Protein AF-A0AA90NWL5-F1 (afdb_monomer)

Foldseek 3Di:
DLVVLVVLQVQLVVLLVVLVVLVVVLVVVCVPPDPDPVVSVVPDDPVSVVVSVVSNVVSVVSNVVSVVVNVVVVVVVVVVVVD

Secondary structure (DSSP, 8-state):
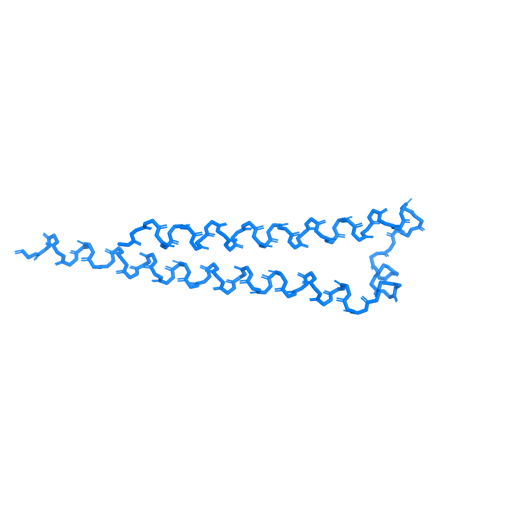-HHHHHHHHHHHHHHHHHHHHHHHHHHHHTTTS---HHHHHHHS-HHHHHHHHHHHHHHHHHHHHHHHHHHHHHHHHHHHHT-

pLDDT: mean 83.19, std 10.91, range [47.44, 95.31]

Sequence (83 aa):
MKLFGVALLFSGINLMGLSGLEKVLIFLAYNGDIHQMQAILDLTPTYIWGITNFTFGFGLVLFIVGVGVFLKQIKTKNGEINK

Solvent-accessible surface area (backbone atoms only — not comparable to full-atom values): 4417 Å² total; per-residue (Å²): 115,69,67,57,24,54,49,32,32,52,50,8,52,51,32,36,52,46,23,53,50,50,51,50,51,56,54,54,74,50,73,70,81,63,88,46,72,65,58,52,60,72,70,44,57,67,69,62,58,44,50,33,52,45,40,27,51,52,10,49,52,36,25,54,52,12,49,54,50,43,52,53,49,54,53,53,56,60,58,63,74,77,107

Structure (mmCIF, N/CA/C/O backbone):
data_AF-A0AA90NWL5-F1
#
_entry.id   AF-A0AA90NWL5-F1
#
loop_
_atom_site.group_PDB
_atom_site.id
_atom_site.type_symbol
_atom_site.label_atom_id
_atom_site.label_alt_id
_atom_site.label_comp_id
_atom_site.label_asym_id
_atom_site.label_entity_id
_atom_site.label_seq_id
_atom_site.pdbx_PDB_ins_code
_atom_site.Cartn_x
_atom_site.Cartn_y
_atom_site.Cartn_z
_atom_site.occupancy
_atom_site.B_iso_or_equiv
_atom_site.auth_seq_id
_atom_site.auth_comp_id
_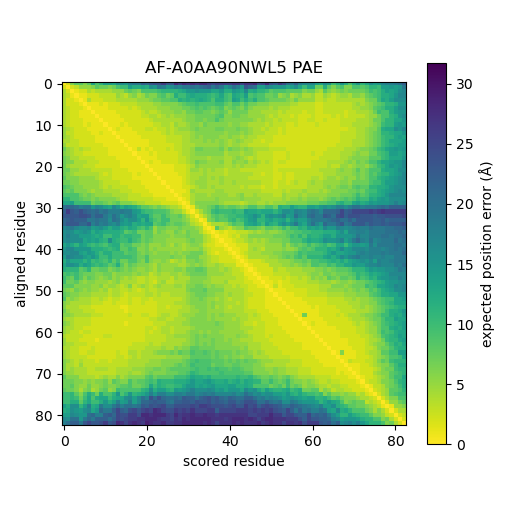atom_site.auth_asym_id
_atom_site.auth_atom_id
_atom_site.pdbx_PDB_model_num
ATOM 1 N N . MET A 1 1 ? -9.845 -1.712 23.051 1.00 60.97 1 MET A N 1
ATOM 2 C CA . MET A 1 1 ? -9.079 -2.095 21.838 1.00 60.97 1 MET A CA 1
ATOM 3 C C . MET A 1 1 ? -8.484 -0.883 21.091 1.00 60.97 1 MET A C 1
ATOM 5 O O . MET A 1 1 ? -8.409 -0.903 19.868 1.00 60.97 1 MET A O 1
ATOM 9 N N . LYS A 1 2 ? -8.052 0.190 21.779 1.00 66.62 2 LYS A N 1
ATOM 10 C CA . LYS A 1 2 ? -7.537 1.409 21.109 1.00 66.62 2 LYS A CA 1
ATOM 11 C C . LYS A 1 2 ? -6.259 1.162 20.320 1.00 66.62 2 LYS A C 1
ATOM 13 O O . LYS A 1 2 ? -6.128 1.617 19.191 1.00 66.62 2 LYS A O 1
ATOM 18 N N . LEU A 1 3 ? -5.383 0.344 20.893 1.00 80.50 3 LEU A N 1
ATOM 19 C CA . LEU A 1 3 ? -4.133 -0.066 20.272 1.00 80.50 3 LEU A CA 1
ATOM 20 C C . LEU A 1 3 ? -4.352 -0.772 18.926 1.00 80.50 3 LEU A C 1
ATOM 22 O O . LEU A 1 3 ? -3.587 -0.556 18.001 1.00 80.50 3 LEU A O 1
ATOM 26 N N . PHE A 1 4 ? -5.432 -1.549 18.789 1.00 82.25 4 PHE A N 1
ATOM 27 C CA . PHE A 1 4 ? -5.715 -2.315 17.574 1.00 82.25 4 PHE A CA 1
ATOM 28 C C . PHE A 1 4 ? -6.101 -1.417 16.388 1.00 82.25 4 PHE A C 1
ATOM 30 O O . PHE A 1 4 ? -5.589 -1.598 15.291 1.00 82.25 4 PHE A O 1
ATOM 37 N N . GLY A 1 5 ? -6.950 -0.404 16.611 1.00 82.69 5 GLY A N 1
ATOM 38 C CA . GLY A 1 5 ? -7.324 0.557 15.563 1.00 82.69 5 GLY A CA 1
ATOM 39 C C . GLY A 1 5 ? -6.144 1.422 15.114 1.00 82.69 5 GLY A C 1
ATOM 40 O O . GLY A 1 5 ? -5.949 1.632 13.922 1.00 82.69 5 GLY A O 1
ATOM 41 N N . VAL A 1 6 ? -5.311 1.862 16.063 1.00 86.88 6 VAL A N 1
ATOM 42 C CA . VAL A 1 6 ? -4.089 2.625 15.760 1.00 86.88 6 VAL A CA 1
ATOM 43 C C . VAL A 1 6 ? -3.058 1.758 15.029 1.00 86.88 6 VAL A C 1
ATOM 45 O O . VAL A 1 6 ? -2.463 2.220 14.060 1.00 86.88 6 VAL A O 1
ATOM 48 N N . ALA A 1 7 ? -2.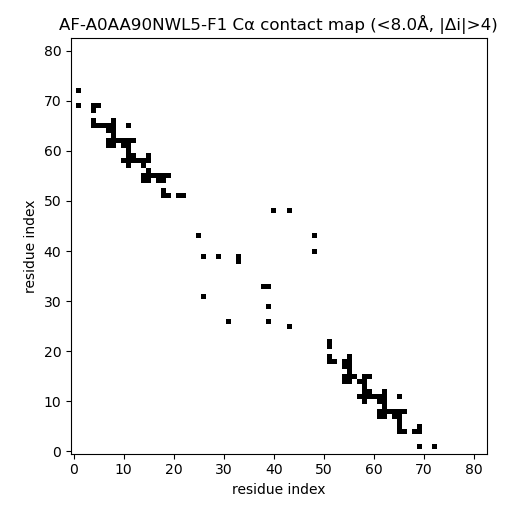882 0.496 15.432 1.00 88.94 7 ALA A N 1
ATOM 49 C CA . ALA A 1 7 ? -1.989 -0.442 14.750 1.00 88.94 7 ALA A CA 1
ATOM 50 C C . ALA A 1 7 ? -2.425 -0.707 13.299 1.00 88.94 7 ALA A C 1
ATOM 52 O O . ALA A 1 7 ? -1.582 -0.714 12.407 1.00 88.94 7 ALA A O 1
ATOM 53 N N . LEU A 1 8 ? -3.731 -0.854 13.049 1.00 89.19 8 LEU A N 1
ATOM 54 C CA . LEU A 1 8 ? -4.297 -0.995 11.700 1.00 89.19 8 LEU A CA 1
ATOM 55 C C . LEU A 1 8 ? -4.029 0.235 10.825 1.00 89.19 8 LEU A C 1
ATOM 57 O O . LEU A 1 8 ? -3.606 0.091 9.681 1.00 89.19 8 LEU A O 1
ATOM 61 N N . LEU A 1 9 ? -4.225 1.438 11.373 1.00 91.81 9 LEU A N 1
ATOM 62 C CA . LEU A 1 9 ? -3.929 2.690 10.673 1.00 91.81 9 LEU A CA 1
ATOM 63 C C . LEU A 1 9 ? -2.451 2.786 10.294 1.00 91.81 9 LEU A C 1
ATOM 65 O O . LEU A 1 9 ? -2.126 3.029 9.133 1.00 91.81 9 LEU A O 1
ATOM 69 N N . PHE A 1 10 ? -1.558 2.552 11.259 1.00 93.44 10 PHE A N 1
ATOM 70 C CA . PHE A 1 10 ? -0.119 2.578 11.012 1.00 93.44 10 PHE A CA 1
ATOM 71 C C . PHE A 1 10 ? 0.302 1.508 10.004 1.00 93.44 10 PHE A C 1
ATOM 73 O O . PHE A 1 10 ? 1.062 1.808 9.088 1.00 93.44 10 PHE A O 1
ATOM 80 N N . SER A 1 11 ? -0.201 0.281 10.128 1.00 92.50 11 SER A N 1
ATOM 81 C CA . SER A 1 11 ? 0.095 -0.800 9.185 1.00 92.50 11 SER A CA 1
ATOM 82 C C . SER A 1 11 ? -0.352 -0.450 7.761 1.00 92.50 11 SER A C 1
ATOM 84 O O . SER A 1 11 ? 0.436 -0.612 6.831 1.00 92.50 11 SER A O 1
ATOM 86 N N . GLY A 1 12 ? -1.557 0.107 7.592 1.00 92.31 12 GLY A N 1
ATOM 87 C CA . GLY A 1 12 ? -2.066 0.527 6.285 1.00 92.31 12 GLY A CA 1
ATOM 88 C C . GLY A 1 12 ? -1.208 1.608 5.623 1.00 92.31 12 GLY A C 1
ATOM 89 O O . GLY A 1 12 ? -0.861 1.484 4.449 1.00 92.31 12 GLY A O 1
ATOM 90 N N . ILE A 1 13 ? -0.791 2.630 6.382 1.00 94.19 13 ILE A N 1
ATOM 91 C CA . ILE A 1 13 ? 0.103 3.689 5.878 1.00 94.19 13 ILE A CA 1
ATOM 92 C C . ILE A 1 13 ? 1.465 3.115 5.477 1.00 94.19 13 ILE A C 1
ATOM 94 O O . ILE A 1 13 ? 1.965 3.431 4.398 1.00 94.19 13 ILE A O 1
ATOM 98 N N . ASN A 1 14 ? 2.053 2.253 6.311 1.00 95.31 14 ASN A N 1
ATOM 99 C CA . ASN A 1 14 ? 3.343 1.631 6.007 1.00 95.31 14 ASN A CA 1
ATOM 100 C C . ASN A 1 14 ? 3.273 0.761 4.744 1.00 95.31 14 ASN A C 1
ATOM 102 O O . ASN A 1 14 ? 4.177 0.830 3.921 1.00 95.31 14 ASN A O 1
ATOM 106 N N . LEU A 1 15 ? 2.194 -0.004 4.551 1.00 93.88 15 LEU A N 1
ATOM 107 C CA . LEU A 1 15 ? 1.990 -0.814 3.344 1.00 93.88 15 LEU A CA 1
ATOM 108 C C . LEU A 1 15 ? 1.803 0.042 2.087 1.00 93.88 15 LEU A C 1
ATOM 110 O O . LEU A 1 15 ? 2.390 -0.255 1.047 1.00 93.88 15 LEU A O 1
ATOM 114 N N . MET A 1 16 ? 1.053 1.142 2.180 1.00 94.31 16 MET A N 1
ATOM 115 C CA . MET A 1 16 ? 0.950 2.095 1.071 1.00 94.31 16 MET A CA 1
ATOM 116 C C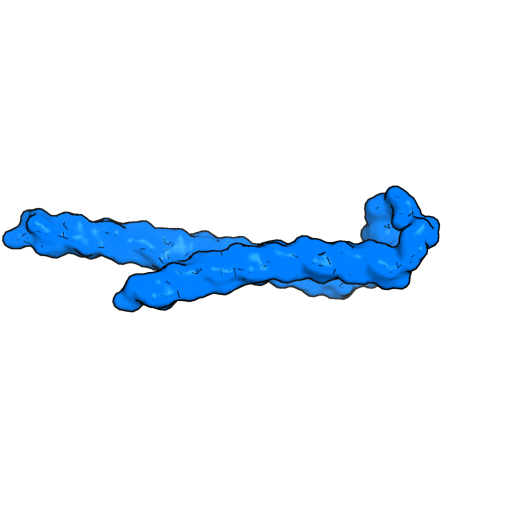 . MET A 1 16 ? 2.317 2.716 0.740 1.00 94.31 16 MET A C 1
ATOM 118 O O . MET A 1 16 ? 2.679 2.791 -0.432 1.00 94.31 16 MET A O 1
ATOM 122 N N . GLY A 1 17 ? 3.112 3.089 1.748 1.00 92.69 17 GLY A N 1
ATOM 123 C CA . GLY A 1 17 ? 4.482 3.575 1.549 1.00 92.69 17 GLY A CA 1
ATOM 124 C C . GLY A 1 17 ? 5.408 2.524 0.927 1.00 92.69 17 GLY A C 1
ATOM 125 O O . GLY A 1 17 ? 6.147 2.830 -0.010 1.00 92.69 17 GLY A O 1
ATOM 126 N N . LEU A 1 18 ? 5.317 1.274 1.388 1.00 94.38 18 LEU A N 1
ATOM 127 C CA . LEU A 1 18 ? 6.085 0.147 0.859 1.00 94.38 18 LEU A CA 1
ATOM 128 C C . LEU A 1 18 ? 5.799 -0.079 -0.628 1.00 94.38 18 LEU A C 1
ATOM 130 O O . LEU A 1 18 ? 6.736 -0.256 -1.396 1.00 94.38 18 LEU A O 1
ATOM 134 N N . SER A 1 19 ? 4.541 0.041 -1.059 1.00 93.56 19 SER A N 1
ATOM 135 C CA . SER A 1 19 ? 4.194 -0.070 -2.482 1.00 93.56 19 SER A CA 1
ATOM 136 C C . SER A 1 19 ? 4.861 0.995 -3.365 1.00 93.56 19 SER A C 1
ATOM 138 O O . SER A 1 19 ? 5.192 0.744 -4.524 1.00 93.56 19 SER A O 1
ATOM 140 N N . GLY A 1 20 ? 5.093 2.194 -2.820 1.00 88.69 20 GLY A N 1
ATOM 141 C CA . GLY A 1 20 ? 5.852 3.239 -3.498 1.00 88.69 20 GLY A CA 1
ATOM 142 C C . GLY A 1 20 ? 7.331 2.873 -3.604 1.00 88.69 20 GLY A C 1
ATOM 143 O O . GLY A 1 20 ? 7.920 3.004 -4.674 1.00 88.69 20 GLY A O 1
ATOM 144 N N . LEU A 1 21 ? 7.912 2.353 -2.519 1.00 92.12 21 LEU A N 1
ATOM 145 C CA . LEU A 1 21 ? 9.300 1.879 -2.499 1.00 92.12 21 LEU A CA 1
ATOM 146 C C . LEU A 1 21 ? 9.526 0.716 -3.470 1.00 92.12 21 LEU A C 1
ATOM 148 O O . LEU A 1 21 ? 10.522 0.705 -4.185 1.00 92.12 21 LEU A O 1
ATOM 152 N N . GLU A 1 22 ? 8.591 -0.223 -3.557 1.00 90.00 22 GLU A N 1
ATOM 153 C CA . GLU A 1 22 ? 8.633 -1.319 -4.524 1.00 90.00 22 GLU A CA 1
ATOM 154 C C . GLU A 1 22 ? 8.664 -0.793 -5.975 1.00 90.00 22 GLU A C 1
ATOM 156 O O . GLU A 1 22 ? 9.458 -1.272 -6.783 1.00 90.00 22 GLU A O 1
ATOM 161 N N . LYS A 1 23 ? 7.888 0.251 -6.308 1.00 86.56 23 LYS A N 1
ATOM 162 C CA . LYS A 1 23 ? 7.949 0.902 -7.635 1.00 86.56 23 LYS A CA 1
ATOM 163 C C . LYS A 1 23 ? 9.295 1.582 -7.897 1.00 86.56 23 LYS A C 1
ATOM 165 O O . LYS A 1 23 ? 9.795 1.531 -9.019 1.00 86.56 23 LYS A O 1
ATOM 170 N N . VAL A 1 24 ? 9.905 2.175 -6.870 1.00 87.62 24 VAL A N 1
ATOM 171 C CA . VAL A 1 24 ? 11.262 2.743 -6.964 1.00 87.62 24 VAL A CA 1
ATOM 172 C C . VAL A 1 24 ? 12.307 1.646 -7.188 1.00 87.62 24 VAL A C 1
ATOM 174 O O . VAL A 1 24 ? 13.211 1.831 -7.997 1.00 87.62 24 VAL A O 1
ATOM 177 N N . LEU A 1 25 ? 12.176 0.491 -6.531 1.00 87.62 25 LEU A N 1
ATOM 178 C CA . LEU A 1 25 ? 13.069 -0.653 -6.746 1.00 87.62 25 LEU A CA 1
ATOM 179 C C . LEU A 1 25 ? 12.955 -1.211 -8.168 1.00 87.62 25 LEU A C 1
ATOM 181 O O . LEU A 1 25 ? 13.976 -1.526 -8.774 1.00 87.62 25 LEU A O 1
ATOM 185 N N . ILE A 1 26 ? 11.737 -1.282 -8.716 1.00 85.94 26 ILE A N 1
ATOM 186 C CA . ILE A 1 26 ? 11.515 -1.663 -10.118 1.00 85.94 26 ILE A CA 1
ATOM 187 C C . ILE A 1 26 ? 12.235 -0.680 -11.042 1.00 85.94 26 ILE A C 1
ATOM 189 O O . ILE A 1 26 ? 12.978 -1.110 -11.915 1.00 85.94 26 ILE A O 1
ATOM 193 N N . PHE A 1 27 ? 12.082 0.629 -10.820 1.00 83.50 27 PHE A N 1
ATOM 194 C CA . PHE A 1 27 ? 12.793 1.648 -11.596 1.00 83.50 27 PHE A CA 1
ATOM 195 C C . PHE A 1 27 ? 14.320 1.477 -11.515 1.00 83.50 27 PHE A C 1
ATOM 197 O O . PHE A 1 27 ? 15.006 1.499 -12.537 1.00 83.50 27 PHE A O 1
ATOM 204 N N . LEU A 1 28 ? 14.854 1.254 -10.310 1.00 84.38 28 LEU A N 1
ATOM 205 C CA . LEU A 1 28 ? 16.287 1.066 -10.082 1.00 84.38 28 LEU A CA 1
ATOM 206 C C . LEU A 1 28 ? 16.831 -0.195 -10.773 1.00 84.38 28 LEU A C 1
ATOM 208 O O . LEU A 1 28 ? 17.967 -0.183 -11.238 1.00 84.38 28 LEU A O 1
ATOM 212 N N . ALA A 1 29 ? 16.028 -1.258 -10.890 1.00 85.00 29 ALA A N 1
ATOM 213 C CA . ALA A 1 29 ? 16.425 -2.491 -11.573 1.00 85.00 29 ALA A CA 1
ATOM 214 C C . ALA A 1 29 ? 16.764 -2.273 -13.059 1.00 85.00 29 ALA A C 1
ATOM 216 O O . ALA A 1 29 ? 17.548 -3.033 -13.625 1.00 85.00 29 ALA A O 1
ATOM 217 N N . TYR A 1 30 ? 16.234 -1.211 -13.672 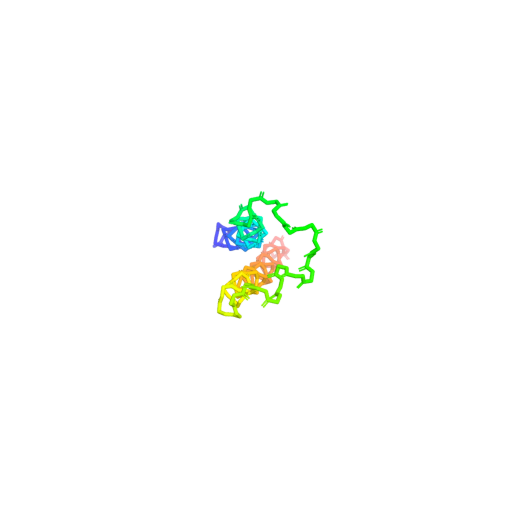1.00 83.50 30 TYR A N 1
ATOM 218 C CA . TYR A 1 30 ? 16.556 -0.813 -15.043 1.00 83.50 30 TYR A CA 1
ATOM 219 C C . TYR A 1 30 ? 17.793 0.097 -15.148 1.00 83.50 30 TYR A C 1
ATOM 221 O O . TYR A 1 30 ? 18.089 0.573 -16.239 1.00 83.50 30 TYR A O 1
ATOM 229 N N . ASN A 1 31 ? 18.518 0.359 -14.049 1.00 74.62 31 ASN A N 1
ATOM 230 C CA . ASN A 1 31 ? 19.784 1.114 -14.008 1.00 74.62 31 ASN A CA 1
ATOM 231 C C . ASN A 1 31 ? 19.778 2.476 -14.737 1.00 74.62 31 ASN A C 1
ATOM 233 O O . ASN A 1 31 ? 20.826 2.981 -15.129 1.00 74.62 31 ASN A O 1
ATOM 237 N N . GLY A 1 32 ? 18.609 3.098 -14.918 1.00 64.69 32 GLY A N 1
ATOM 238 C CA . GLY A 1 32 ? 18.499 4.365 -15.642 1.00 64.69 32 GLY A CA 1
ATOM 239 C C . GLY A 1 32 ? 18.672 4.261 -17.162 1.00 64.69 32 GLY A C 1
ATOM 240 O O . GLY A 1 32 ? 18.705 5.298 -17.816 1.00 64.69 32 GLY A O 1
ATOM 241 N N . ASP A 1 33 ? 18.703 3.059 -17.752 1.00 65.94 33 ASP A N 1
ATOM 242 C CA . ASP A 1 33 ? 18.659 2.903 -19.220 1.00 65.94 33 ASP A CA 1
ATOM 243 C C . ASP A 1 33 ? 17.338 3.437 -19.801 1.00 65.94 33 ASP A C 1
ATOM 245 O O . ASP A 1 33 ? 17.231 3.806 -20.971 1.00 65.94 33 ASP A O 1
ATOM 249 N N . ILE A 1 34 ? 16.308 3.523 -18.955 1.00 70.94 34 ILE A N 1
ATOM 250 C CA . ILE A 1 34 ? 14.947 3.840 -19.356 1.00 70.94 34 ILE A CA 1
ATOM 251 C C . ILE A 1 34 ? 14.467 5.077 -18.612 1.00 70.94 34 ILE A C 1
ATOM 253 O O . ILE A 1 34 ? 14.120 5.039 -17.436 1.00 70.94 34 ILE A O 1
ATOM 257 N N . HIS A 1 35 ? 14.417 6.192 -19.335 1.00 69.62 35 HIS A N 1
ATOM 258 C CA . HIS A 1 35 ? 13.997 7.491 -18.803 1.00 69.62 35 HIS A CA 1
ATOM 259 C C . HIS A 1 35 ? 12.483 7.726 -18.922 1.00 69.62 35 HIS A C 1
ATOM 261 O O . HIS A 1 35 ? 11.957 8.716 -18.415 1.00 69.62 35 HIS A O 1
ATOM 267 N N . GLN A 1 36 ? 11.768 6.823 -19.599 1.00 77.38 36 GLN A N 1
ATOM 268 C CA . GLN A 1 36 ? 10.335 6.930 -19.845 1.00 77.38 36 GLN A CA 1
ATOM 269 C C . GLN A 1 36 ? 9.565 5.928 -18.984 1.00 77.38 36 GLN A C 1
ATOM 271 O O . GLN A 1 36 ? 9.717 4.718 -19.133 1.00 77.38 36 GLN A O 1
ATOM 276 N N . MET A 1 37 ? 8.672 6.441 -18.132 1.00 75.31 37 MET A N 1
ATOM 277 C CA . MET A 1 37 ? 7.784 5.631 -17.285 1.00 75.31 37 MET A CA 1
ATOM 278 C C . MET A 1 37 ? 6.994 4.590 -18.097 1.00 75.31 37 MET A C 1
ATOM 280 O O . MET A 1 37 ? 6.798 3.468 -17.640 1.00 75.31 37 MET A O 1
ATOM 284 N N . GLN A 1 38 ? 6.579 4.947 -19.316 1.00 76.12 38 GLN A N 1
ATOM 285 C CA . GLN A 1 38 ? 5.826 4.059 -20.200 1.00 76.12 38 GLN A CA 1
ATOM 286 C C . GLN A 1 38 ? 6.636 2.821 -20.603 1.00 76.12 38 GLN A C 1
ATOM 288 O O . GLN A 1 38 ? 6.132 1.709 -20.532 1.00 76.12 38 GLN A O 1
ATOM 293 N N . ALA A 1 39 ? 7.916 2.994 -20.931 1.00 75.31 39 ALA A N 1
ATOM 294 C CA . ALA A 1 39 ? 8.783 1.877 -21.287 1.00 75.31 39 ALA A CA 1
ATOM 295 C C . ALA A 1 39 ? 9.047 0.953 -20.086 1.00 75.31 39 ALA A C 1
ATOM 297 O O . ALA A 1 39 ? 9.128 -0.258 -20.250 1.00 75.31 39 ALA A O 1
ATOM 298 N N . ILE A 1 40 ? 9.103 1.493 -18.865 1.00 78.44 40 ILE A N 1
ATOM 299 C CA . ILE A 1 40 ? 9.220 0.680 -17.644 1.00 78.44 40 ILE A CA 1
ATOM 300 C C . ILE A 1 40 ? 7.946 -0.135 -17.415 1.00 78.44 40 ILE A C 1
ATOM 302 O O . ILE A 1 40 ? 8.032 -1.309 -17.062 1.00 78.44 40 ILE A O 1
ATOM 306 N N . LEU A 1 41 ? 6.769 0.451 -17.639 1.00 77.12 41 LEU A N 1
ATOM 307 C CA . LEU A 1 41 ? 5.494 -0.272 -17.582 1.00 77.12 41 LEU A CA 1
ATOM 308 C C . LEU A 1 41 ? 5.424 -1.404 -18.613 1.00 77.12 41 LEU A C 1
ATOM 310 O O . LEU A 1 41 ? 5.007 -2.503 -18.260 1.00 77.12 41 LEU A O 1
ATOM 314 N N . ASP A 1 42 ? 5.874 -1.152 -19.841 1.00 77.81 42 ASP A N 1
ATOM 315 C CA . ASP A 1 42 ? 5.806 -2.126 -20.935 1.00 77.81 42 ASP A CA 1
ATOM 316 C C . ASP A 1 42 ? 6.834 -3.264 -20.780 1.00 77.81 42 ASP A C 1
ATOM 318 O O . ASP A 1 42 ? 6.569 -4.403 -21.166 1.00 77.81 42 ASP A O 1
ATOM 322 N N . LEU A 1 43 ? 8.005 -2.977 -20.199 1.00 80.88 43 LEU A N 1
ATOM 323 C CA . LEU A 1 43 ? 9.086 -3.955 -20.009 1.0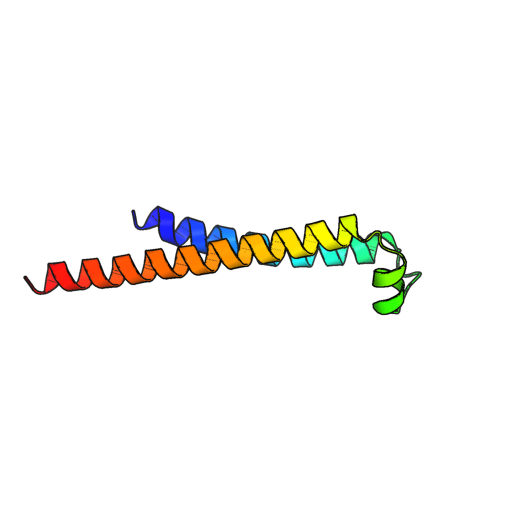0 80.88 43 LEU A CA 1
ATOM 324 C C . LEU A 1 43 ? 8.996 -4.721 -18.694 1.00 80.88 43 LEU A C 1
ATOM 326 O O . LEU A 1 43 ? 9.596 -5.791 -18.562 1.00 80.88 43 LEU A O 1
ATOM 330 N N . THR A 1 44 ? 8.296 -4.177 -17.703 1.00 82.88 44 THR A N 1
ATOM 331 C CA . THR A 1 44 ? 8.122 -4.859 -16.425 1.00 82.88 44 THR A CA 1
ATOM 332 C C . THR A 1 44 ? 6.969 -5.846 -16.555 1.00 82.88 44 THR A C 1
ATOM 334 O O . THR A 1 44 ? 5.852 -5.446 -16.890 1.00 82.88 44 THR A O 1
ATOM 337 N N . PRO A 1 45 ? 7.176 -7.127 -16.219 1.00 84.25 45 PRO A N 1
ATOM 338 C CA . PRO A 1 45 ? 6.106 -8.105 -16.261 1.00 84.25 45 PRO A CA 1
ATOM 339 C C . PRO A 1 45 ? 4.896 -7.674 -15.427 1.00 84.25 45 PRO A C 1
ATOM 341 O O . PRO A 1 45 ? 5.027 -7.219 -14.286 1.00 84.25 45 PRO A O 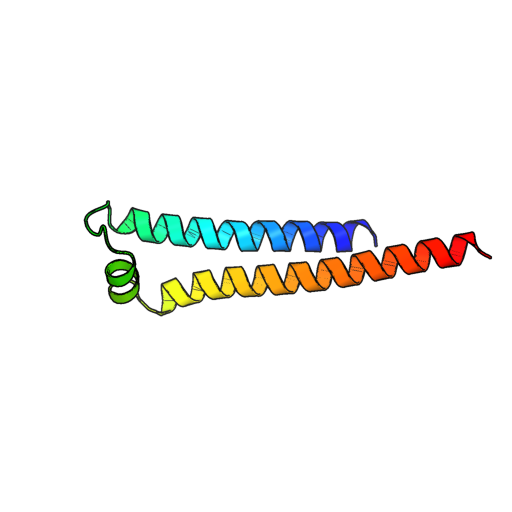1
ATOM 344 N N . THR A 1 46 ? 3.698 -7.894 -15.966 1.00 84.06 46 THR A N 1
ATOM 345 C CA . THR A 1 46 ? 2.422 -7.519 -15.335 1.00 84.06 46 THR A CA 1
ATOM 346 C C . THR A 1 46 ? 2.244 -8.113 -13.939 1.00 84.06 46 THR A C 1
ATOM 348 O O . THR A 1 46 ? 1.581 -7.501 -13.107 1.00 84.06 46 THR A O 1
ATOM 351 N N . TYR A 1 47 ? 2.865 -9.258 -13.634 1.00 83.75 47 TYR A N 1
ATOM 352 C CA . TYR A 1 47 ? 2.825 -9.836 -12.288 1.00 83.75 47 TYR A CA 1
ATOM 353 C C . TYR A 1 47 ? 3.595 -8.998 -11.250 1.00 83.75 47 TYR A C 1
ATOM 355 O O . TYR A 1 47 ? 3.140 -8.893 -10.115 1.00 83.75 47 TYR A O 1
ATOM 363 N N . ILE A 1 48 ? 4.705 -8.344 -11.619 1.00 85.62 48 ILE A N 1
ATOM 364 C CA . ILE A 1 48 ? 5.482 -7.484 -10.706 1.00 85.62 48 ILE A CA 1
ATOM 365 C C . ILE A 1 48 ? 4.737 -6.170 -10.436 1.00 85.62 48 ILE A C 1
ATOM 367 O O . ILE A 1 48 ? 4.618 -5.738 -9.286 1.00 85.62 48 ILE A O 1
ATOM 371 N N . TRP A 1 49 ? 4.153 -5.574 -11.478 1.00 84.69 49 TRP A N 1
ATOM 372 C CA . TRP A 1 49 ? 3.252 -4.425 -11.327 1.00 84.69 49 TRP A CA 1
ATOM 373 C C . TRP A 1 49 ? 1.970 -4.770 -10.559 1.00 84.69 49 TRP A C 1
ATOM 375 O O . TRP A 1 49 ? 1.423 -3.944 -9.825 1.00 84.69 49 TRP A O 1
ATOM 385 N N . GLY A 1 50 ? 1.489 -6.003 -10.708 1.00 86.25 50 GLY A N 1
ATOM 386 C CA . GLY A 1 50 ? 0.353 -6.526 -9.962 1.00 86.25 50 GLY A CA 1
ATOM 387 C C . GLY A 1 50 ? 0.627 -6.586 -8.462 1.00 86.25 50 GLY A C 1
ATOM 388 O O . GLY A 1 50 ? -0.219 -6.153 -7.684 1.00 86.25 50 GLY A O 1
ATOM 389 N N . ILE A 1 51 ? 1.817 -7.047 -8.057 1.00 87.69 51 ILE A N 1
ATOM 390 C CA . ILE A 1 51 ? 2.220 -7.124 -6.643 1.00 87.69 51 ILE A CA 1
ATOM 391 C C . ILE A 1 51 ? 2.218 -5.732 -6.006 1.00 87.69 51 ILE A C 1
ATOM 393 O O . ILE A 1 51 ? 1.554 -5.533 -4.994 1.00 87.69 51 ILE A O 1
ATOM 397 N N . THR A 1 52 ? 2.865 -4.750 -6.635 1.00 89.31 52 THR A N 1
ATOM 398 C CA . THR A 1 52 ? 2.915 -3.367 -6.121 1.00 89.31 52 THR A CA 1
ATOM 399 C C . THR A 1 52 ? 1.532 -2.750 -5.951 1.00 89.31 52 THR A C 1
ATOM 401 O O . THR A 1 52 ? 1.221 -2.145 -4.922 1.00 89.31 52 THR A O 1
ATOM 404 N N . ASN A 1 53 ? 0.666 -2.909 -6.951 1.00 89.88 53 ASN A N 1
ATOM 405 C CA . ASN A 1 53 ? -0.698 -2.392 -6.880 1.00 89.88 53 ASN A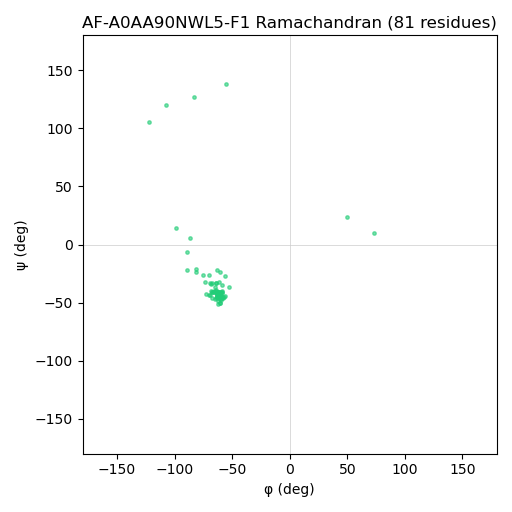 CA 1
ATOM 406 C C . ASN A 1 53 ? -1.551 -3.150 -5.849 1.00 89.88 53 ASN A C 1
ATOM 408 O O . ASN A 1 53 ? -2.396 -2.540 -5.192 1.00 89.88 53 ASN A O 1
ATOM 412 N N . PHE A 1 54 ? -1.310 -4.450 -5.663 1.00 92.38 54 PHE A N 1
ATOM 413 C CA . PHE A 1 54 ? -1.959 -5.241 -4.622 1.00 92.38 54 PHE A CA 1
ATOM 414 C C . PHE A 1 54 ? -1.520 -4.801 -3.220 1.00 92.38 54 PHE A C 1
ATOM 416 O O . PHE A 1 54 ? -2.381 -4.562 -2.375 1.00 92.38 54 PHE A O 1
ATOM 423 N N . THR A 1 55 ? -0.217 -4.609 -2.985 1.00 92.81 55 THR A N 1
ATOM 424 C CA . THR A 1 55 ? 0.330 -4.086 -1.720 1.00 92.81 55 THR A CA 1
ATOM 425 C C . THR A 1 55 ? -0.286 -2.728 -1.381 1.00 92.81 55 THR A C 1
ATOM 427 O O . THR A 1 55 ? -0.734 -2.511 -0.251 1.00 92.81 55 THR A O 1
ATOM 430 N N . PHE A 1 56 ? -0.397 -1.838 -2.373 1.00 93.38 56 PHE A N 1
ATOM 431 C CA . PHE A 1 56 ? -1.060 -0.545 -2.205 1.00 93.38 56 PHE A CA 1
ATOM 432 C C . PHE A 1 56 ? -2.543 -0.698 -1.845 1.00 93.38 56 PHE A C 1
ATOM 434 O O . PHE A 1 56 ? -3.006 -0.119 -0.861 1.00 93.38 56 PHE A O 1
ATOM 441 N N . GLY A 1 57 ? -3.289 -1.493 -2.619 1.00 93.81 57 GLY A N 1
ATOM 442 C CA . GLY A 1 57 ? -4.719 -1.714 -2.404 1.00 93.81 57 GLY A CA 1
ATOM 443 C C . GLY A 1 57 ? -5.015 -2.349 -1.045 1.00 93.81 57 GLY A C 1
ATOM 444 O O . GLY A 1 57 ? -5.916 -1.905 -0.335 1.00 93.81 57 GLY A O 1
ATOM 445 N N . PHE A 1 58 ? -4.215 -3.334 -0.638 1.00 94.38 58 PHE A N 1
ATOM 446 C CA . PHE A 1 58 ? -4.317 -3.962 0.674 1.00 94.38 58 PHE A CA 1
ATOM 447 C C . PHE A 1 58 ? -4.031 -2.965 1.805 1.00 94.38 58 PHE A C 1
ATOM 449 O O . PHE A 1 58 ? -4.807 -2.878 2.761 1.00 94.38 58 PHE A O 1
ATOM 456 N N . GLY A 1 59 ? -2.978 -2.150 1.669 1.00 93.81 59 GLY A N 1
ATOM 457 C CA . GLY A 1 59 ? -2.675 -1.068 2.609 1.00 93.81 59 GLY A CA 1
ATOM 458 C C . GLY A 1 59 ? -3.809 -0.044 2.726 1.00 93.81 59 GLY A C 1
ATOM 459 O O . GLY A 1 59 ? -4.175 0.350 3.837 1.00 93.81 59 GLY A O 1
ATOM 460 N N . LEU A 1 60 ? -4.426 0.328 1.602 1.00 95.25 60 LEU A N 1
ATOM 461 C CA . LEU A 1 60 ? -5.564 1.247 1.563 1.00 95.25 60 LEU A CA 1
ATOM 462 C C . LEU A 1 60 ? -6.792 0.670 2.281 1.00 95.25 60 LEU A C 1
ATOM 464 O O . LEU A 1 60 ? -7.412 1.358 3.094 1.00 95.25 60 LEU A O 1
ATOM 468 N N . VAL A 1 61 ? -7.127 -0.599 2.030 1.00 95.31 61 VAL A N 1
ATOM 469 C CA . VAL A 1 61 ? -8.243 -1.280 2.707 1.00 95.31 61 VAL A CA 1
ATOM 470 C C . VAL A 1 61 ? -8.002 -1.338 4.215 1.00 95.31 61 VAL A C 1
ATOM 472 O O . VAL A 1 61 ? -8.895 -0.986 4.990 1.00 95.31 61 VAL A O 1
ATOM 475 N N . LEU A 1 62 ? -6.794 -1.714 4.646 1.00 92.81 62 LEU A N 1
ATOM 476 C CA . LEU A 1 62 ? -6.434 -1.747 6.067 1.00 92.81 62 LEU A CA 1
ATOM 477 C C . LEU A 1 62 ? -6.535 -0.371 6.724 1.00 92.81 62 LEU A C 1
ATOM 479 O O . LEU A 1 62 ? -7.040 -0.260 7.843 1.00 92.81 62 LEU A O 1
ATOM 483 N N . PHE A 1 63 ? -6.107 0.678 6.022 1.00 93.38 63 PHE A N 1
ATOM 484 C CA . PHE A 1 63 ? -6.233 2.047 6.501 1.00 93.38 63 PHE A CA 1
ATOM 485 C C . PHE A 1 63 ? -7.703 2.446 6.685 1.00 93.38 63 PHE A C 1
ATOM 487 O O . PHE A 1 63 ? -8.073 2.913 7.762 1.00 93.38 63 PHE A O 1
ATOM 494 N N . ILE A 1 64 ? -8.566 2.193 5.694 1.00 93.88 64 ILE A N 1
ATOM 495 C CA . ILE A 1 64 ? -10.006 2.503 5.770 1.00 93.88 64 ILE A CA 1
ATOM 496 C C . ILE A 1 64 ? -10.672 1.758 6.936 1.00 93.88 64 ILE A C 1
ATOM 498 O O . ILE A 1 64 ? -11.417 2.357 7.719 1.00 93.88 64 ILE A O 1
ATOM 502 N N . VAL A 1 65 ? -10.373 0.465 7.098 1.00 92.38 65 VAL A N 1
ATOM 503 C CA . VAL A 1 65 ? -10.875 -0.336 8.226 1.00 92.38 65 VAL A CA 1
ATOM 504 C C . VAL A 1 65 ? -10.374 0.230 9.558 1.00 92.38 65 VAL A C 1
ATOM 506 O O . VAL A 1 65 ? -11.161 0.387 10.497 1.00 92.38 65 VAL A O 1
ATOM 509 N N . GLY A 1 66 ? -9.093 0.602 9.635 1.00 90.38 66 GLY A N 1
ATOM 510 C CA . GLY A 1 66 ? -8.496 1.255 10.799 1.00 90.38 66 GLY A CA 1
ATOM 511 C C . GLY A 1 66 ? -9.210 2.556 11.177 1.00 90.38 66 GLY A C 1
ATOM 512 O O . GLY A 1 66 ? -9.555 2.743 12.348 1.00 90.38 66 GLY A O 1
ATOM 513 N N . VAL A 1 67 ? -9.520 3.411 10.193 1.00 90.31 67 VAL A N 1
ATOM 514 C CA . VAL A 1 67 ? -10.279 4.659 10.398 1.00 90.31 67 VAL A CA 1
ATOM 515 C C . VAL A 1 67 ? -11.669 4.350 10.953 1.00 90.31 67 VAL A C 1
ATOM 517 O O . VAL A 1 67 ? -12.079 4.947 11.950 1.00 90.31 67 VAL A O 1
ATOM 520 N N . GLY A 1 68 ? -12.382 3.384 10.369 1.00 89.38 68 GLY A N 1
ATOM 521 C CA . GLY A 1 68 ? -13.719 2.995 10.828 1.00 89.38 68 GLY A CA 1
ATOM 522 C C . GLY A 1 68 ? -13.736 2.513 12.283 1.00 89.38 68 GLY A C 1
ATOM 523 O O . GLY A 1 68 ? -14.577 2.942 13.081 1.00 89.38 68 GLY A O 1
ATOM 524 N N . VAL A 1 69 ? -12.771 1.670 12.664 1.00 88.50 69 VAL A N 1
ATOM 525 C CA . VAL A 1 69 ? -12.616 1.189 14.048 1.00 88.50 69 VAL A CA 1
ATOM 526 C C . VAL A 1 69 ? -12.279 2.339 15.002 1.00 88.50 69 VAL A C 1
ATOM 528 O O . VAL A 1 69 ? -12.830 2.403 16.107 1.00 88.50 69 VAL A O 1
ATOM 531 N N . PHE A 1 70 ? -11.411 3.260 14.582 1.00 86.06 70 PHE A N 1
ATOM 532 C CA . PHE A 1 70 ? -11.012 4.419 15.378 1.00 86.06 70 PHE A CA 1
ATOM 533 C C . PHE A 1 70 ? -12.189 5.373 15.640 1.00 86.06 70 PHE A C 1
ATOM 535 O O . PHE A 1 70 ? -12.452 5.734 16.790 1.00 86.06 70 PHE A O 1
ATOM 542 N N . LEU A 1 71 ? -12.970 5.701 14.606 1.00 86.00 71 LEU A N 1
ATOM 543 C CA . LEU A 1 71 ? -14.165 6.545 14.731 1.00 86.00 71 LEU A CA 1
ATOM 544 C C . LEU A 1 71 ? -15.231 5.907 15.631 1.00 86.00 71 LEU A C 1
ATOM 546 O O . LEU A 1 71 ? -15.801 6.583 16.494 1.00 86.00 71 LEU A O 1
ATOM 550 N N . LYS A 1 72 ? -15.468 4.594 15.491 1.00 84.62 72 LYS A N 1
ATOM 551 C CA . LYS A 1 72 ? -16.405 3.859 16.357 1.00 84.62 72 LYS A CA 1
ATOM 552 C C . LYS A 1 72 ? -15.996 3.953 17.830 1.00 84.62 72 LYS A C 1
ATOM 554 O O . LYS A 1 72 ? -16.850 4.150 18.692 1.00 84.62 72 LYS A O 1
ATOM 559 N N . GLN A 1 73 ? -14.699 3.872 18.121 1.00 78.94 73 GLN A N 1
ATOM 560 C CA . GLN A 1 73 ? -14.195 4.014 19.487 1.00 78.94 73 GLN A CA 1
ATOM 561 C C . GLN A 1 73 ? -14.348 5.418 20.059 1.00 78.94 73 GLN A C 1
ATOM 563 O O . GLN A 1 73 ? -14.690 5.542 21.236 1.00 78.94 73 GLN A O 1
ATOM 568 N N . ILE A 1 74 ? -14.108 6.464 19.262 1.00 79.50 74 ILE A N 1
ATOM 569 C CA . ILE A 1 74 ? -14.334 7.848 19.705 1.00 79.50 74 ILE A CA 1
ATOM 570 C C . ILE A 1 74 ? -15.805 8.033 20.095 1.00 79.50 74 ILE A C 1
ATOM 572 O O . ILE A 1 74 ? -16.097 8.564 21.167 1.00 79.50 74 ILE A O 1
ATOM 576 N N . LYS A 1 75 ? -16.731 7.522 19.272 1.00 79.00 75 LYS A N 1
ATOM 577 C CA . LYS A 1 75 ? -18.172 7.611 19.537 1.00 79.00 75 LYS A CA 1
ATOM 578 C C . LYS A 1 75 ? -18.583 6.863 20.811 1.00 79.00 75 LYS A C 1
ATOM 580 O O . LYS A 1 75 ? -19.325 7.420 21.614 1.00 79.00 75 LYS A O 1
ATOM 585 N N . THR A 1 76 ? -18.076 5.645 21.030 1.00 74.25 76 THR A N 1
ATOM 586 C CA . THR A 1 76 ? -18.315 4.893 22.278 1.00 74.25 76 THR A CA 1
ATOM 587 C C . THR A 1 76 ? -17.805 5.655 23.499 1.00 74.25 76 THR A C 1
ATOM 589 O O . THR A 1 76 ? -18.546 5.795 24.466 1.00 74.25 76 THR A O 1
ATOM 592 N N . LYS A 1 77 ? -16.590 6.218 23.441 1.00 65.56 77 LYS A N 1
ATOM 593 C CA . LYS A 1 77 ? -16.018 6.965 24.570 1.00 65.56 77 LYS A CA 1
ATOM 594 C C . LYS A 1 77 ? -16.864 8.195 24.937 1.00 65.56 77 LYS A C 1
ATOM 596 O O . LYS A 1 77 ? -17.074 8.445 26.114 1.00 65.56 77 LYS A O 1
ATOM 601 N N . ASN A 1 78 ? -17.387 8.936 23.956 1.00 67.50 78 ASN A N 1
ATOM 602 C CA . ASN A 1 78 ? -18.263 10.090 24.217 1.00 67.50 78 ASN A CA 1
ATOM 603 C C . ASN A 1 78 ? -19.653 9.709 24.758 1.00 67.50 78 ASN A C 1
ATOM 605 O O . ASN A 1 78 ? -20.282 10.521 25.434 1.00 67.50 78 ASN A O 1
ATOM 609 N N . GLY A 1 79 ? -20.143 8.502 24.460 1.00 61.66 79 GLY A N 1
ATOM 610 C CA . GLY A 1 79 ? -21.417 7.999 24.982 1.00 61.66 79 GLY A CA 1
ATOM 611 C C . GLY A 1 79 ? -21.358 7.557 26.448 1.00 61.66 79 GLY A C 1
ATOM 612 O O . GLY A 1 79 ? -22.376 7.610 27.127 1.00 61.66 79 GLY A O 1
ATOM 613 N N . GLU A 1 80 ? -20.184 7.153 26.941 1.00 57.97 80 GLU A N 1
ATOM 614 C CA . GLU A 1 80 ? -19.970 6.783 28.350 1.00 57.97 80 GLU A CA 1
ATOM 615 C C . GLU A 1 80 ? -19.757 7.994 29.269 1.00 57.97 80 GLU A C 1
ATOM 617 O O . GLU A 1 80 ? -20.022 7.897 30.455 1.00 57.97 80 GLU A O 1
ATOM 622 N N . ILE A 1 81 ? -19.302 9.137 28.741 1.00 56.97 81 ILE A N 1
ATOM 623 C CA . ILE A 1 81 ? -19.059 10.361 29.534 1.00 56.97 81 ILE A CA 1
ATOM 624 C C . ILE A 1 81 ? -20.362 11.151 29.778 1.00 56.97 81 ILE A C 1
ATOM 626 O O . ILE A 1 81 ? -20.434 11.958 30.696 1.00 56.97 81 ILE A O 1
ATOM 630 N N . ASN A 1 82 ? -21.391 10.929 28.952 1.00 53.34 82 ASN A N 1
ATOM 631 C CA . ASN A 1 82 ? -22.693 11.605 29.042 1.00 53.34 82 ASN A CA 1
ATOM 632 C C . ASN A 1 82 ? -23.776 10.767 29.758 1.00 53.34 82 ASN A C 1
ATOM 634 O O . ASN A 1 82 ? -24.962 11.076 29.634 1.00 53.34 82 ASN A O 1
ATOM 638 N N . LYS A 1 83 ? -23.391 9.695 30.455 1.00 47.44 83 LYS A N 1
ATOM 639 C CA . LYS A 1 83 ? -24.260 8.903 31.338 1.00 47.44 83 LYS A CA 1
ATOM 640 C 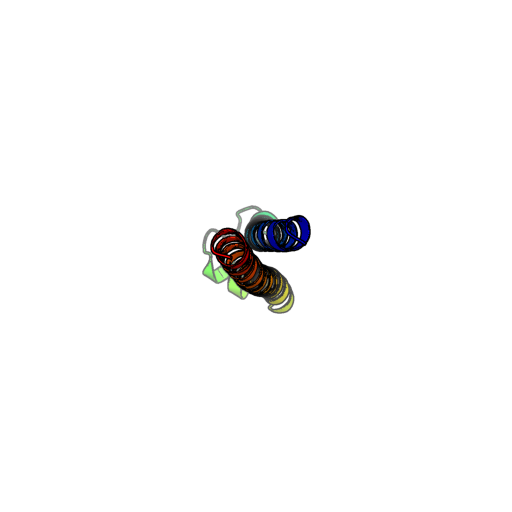C . LYS A 1 83 ? -23.749 9.000 32.764 1.00 47.44 83 LYS A C 1
ATOM 642 O O . LYS A 1 83 ? -24.611 8.977 33.664 1.00 47.44 83 LYS A O 1
#

Radius of gyration: 18.8 Å; Cα contacts (8 Å, |Δi|>4): 62; chains: 1; bounding box: 44×21×53 Å

Organism: NCBI:txid1478

Mean predicted aligned error: 7.64 Å